Protein AF-A0A3D3I189-F1 (afdb_monomer_lite)

pLDDT: mean 90.24, std 12.53, range [39.72, 98.19]

Secondary structure (DSSP, 8-state):
--TTSSS-SS--EEEES-SSTTS--SEEEE--S---SSGGGG--EEEEEEEEEETTEEEEEEEE-

Structure (mmCIF, N/CA/C/O backbone):
data_AF-A0A3D3I189-F1
#
_entry.id   AF-A0A3D3I189-F1
#
loop_
_atom_site.group_PDB
_atom_site.id
_atom_site.type_symbol
_atom_site.label_atom_id
_atom_site.label_alt_id
_atom_site.label_comp_id
_atom_site.label_asym_id
_atom_site.label_entity_id
_atom_site.label_seq_id
_atom_site.pdbx_PDB_ins_code
_atom_site.Cartn_x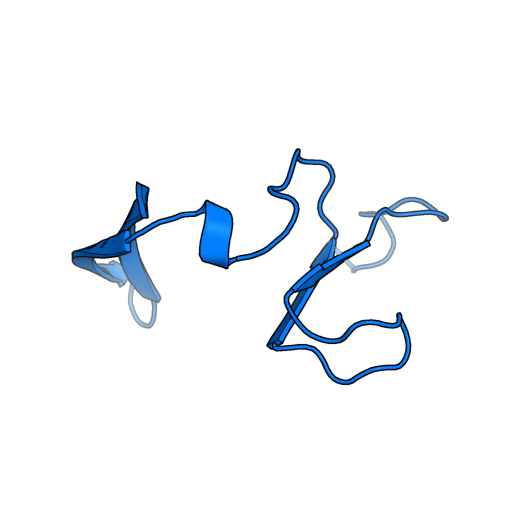
_atom_site.Cartn_y
_atom_site.Cartn_z
_atom_site.occupancy
_atom_site.B_iso_or_equiv
_atom_site.auth_seq_id
_atom_site.auth_comp_id
_atom_site.auth_asym_id
_atom_site.auth_atom_id
_atom_site.pdbx_PDB_model_num
ATOM 1 N N . ALA A 1 1 ? 13.066 -12.145 16.502 1.00 49.50 1 ALA A N 1
ATOM 2 C CA . ALA A 1 1 ? 13.819 -12.399 15.261 1.00 49.50 1 ALA A CA 1
ATOM 3 C C . ALA A 1 1 ? 14.658 -11.167 14.957 1.00 49.50 1 ALA A C 1
ATOM 5 O O . ALA A 1 1 ? 14.086 -10.108 14.719 1.00 49.50 1 ALA A O 1
ATOM 6 N N . LEU A 1 2 ? 15.985 -11.279 15.071 1.00 39.72 2 LEU A N 1
ATOM 7 C CA . LEU A 1 2 ? 16.913 -10.255 14.589 1.00 39.72 2 LEU A CA 1
ATOM 8 C C . LEU A 1 2 ? 16.817 -10.202 13.057 1.00 39.72 2 LEU A C 1
ATOM 10 O O . LEU A 1 2 ? 16.651 -11.230 12.408 1.00 39.72 2 LEU A O 1
ATOM 14 N N . PHE A 1 3 ? 16.914 -9.006 12.486 1.00 57.38 3 PHE A N 1
ATOM 15 C CA . PHE A 1 3 ? 16.649 -8.691 11.076 1.00 57.38 3 PHE A CA 1
ATOM 16 C C . PHE A 1 3 ? 17.460 -9.481 10.019 1.00 57.38 3 PHE A C 1
ATOM 18 O O . PHE A 1 3 ? 17.161 -9.350 8.837 1.00 57.38 3 PHE A O 1
ATOM 25 N N . GLY A 1 4 ? 18.447 -10.296 10.406 1.00 51.72 4 GLY A N 1
ATOM 26 C CA . GLY A 1 4 ? 19.364 -10.986 9.488 1.00 51.72 4 GLY A CA 1
ATOM 27 C C . GLY A 1 4 ? 18.848 -12.279 8.843 1.00 51.72 4 GLY A C 1
ATOM 28 O O . GLY A 1 4 ? 19.376 -12.675 7.816 1.00 51.72 4 GLY A O 1
ATOM 29 N N . GLU A 1 5 ? 17.817 -12.933 9.385 1.00 59.19 5 GLU A N 1
ATOM 30 C CA . GLU A 1 5 ? 17.395 -14.271 8.908 1.00 59.19 5 GLU A CA 1
ATOM 31 C C . GLU A 1 5 ? 16.178 -14.252 7.969 1.00 59.19 5 GLU A C 1
ATOM 33 O O . GLU A 1 5 ? 15.705 -15.298 7.529 1.00 59.19 5 GLU A O 1
ATOM 38 N N . LYS A 1 6 ? 15.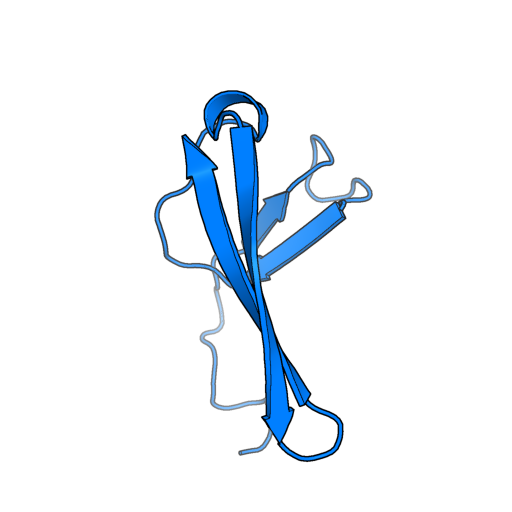604 -13.075 7.692 1.00 69.50 6 LYS A N 1
ATOM 39 C CA . LYS A 1 6 ? 14.263 -12.999 7.091 1.00 69.50 6 LYS A CA 1
ATOM 40 C C . LYS A 1 6 ? 14.252 -12.874 5.564 1.00 69.50 6 LYS A C 1
ATOM 42 O O . LYS A 1 6 ? 13.217 -13.145 4.958 1.00 69.50 6 LYS A O 1
ATOM 47 N N . TYR A 1 7 ? 15.357 -12.463 4.940 1.00 74.62 7 TYR A N 1
ATOM 48 C CA . TYR A 1 7 ? 15.406 -12.159 3.506 1.00 74.62 7 TYR A CA 1
ATOM 49 C C . TYR A 1 7 ? 16.663 -12.734 2.845 1.00 74.62 7 TYR A C 1
ATOM 51 O O . TYR A 1 7 ? 17.718 -12.788 3.465 1.00 74.62 7 TYR A O 1
ATOM 59 N N . ALA A 1 8 ? 16.535 -13.155 1.584 1.00 80.81 8 ALA A N 1
ATOM 60 C CA . ALA A 1 8 ? 17.649 -13.648 0.775 1.00 80.81 8 ALA A CA 1
ATOM 61 C C . ALA A 1 8 ? 18.584 -12.511 0.319 1.00 80.81 8 ALA A C 1
ATOM 63 O O . ALA A 1 8 ? 18.204 -11.340 0.350 1.00 80.81 8 ALA A O 1
ATOM 64 N N . ASP A 1 9 ? 19.759 -12.867 -0.212 1.00 86.50 9 ASP A N 1
ATOM 65 C CA . ASP A 1 9 ? 20.762 -11.913 -0.724 1.00 86.50 9 ASP A CA 1
ATOM 66 C C . ASP A 1 9 ? 20.230 -11.009 -1.846 1.00 86.50 9 ASP A C 1
ATOM 68 O O . ASP A 1 9 ? 20.701 -9.890 -2.053 1.00 86.50 9 ASP A O 1
ATOM 72 N N . ARG A 1 10 ? 19.234 -11.496 -2.597 1.00 88.50 10 ARG A N 1
ATOM 73 C CA . ARG A 1 10 ? 18.534 -10.733 -3.632 1.00 88.50 10 ARG A CA 1
ATOM 74 C C . ARG A 1 10 ? 17.041 -10.741 -3.360 1.00 88.50 10 ARG A C 1
ATOM 76 O O . ARG A 1 10 ? 16.415 -11.793 -3.254 1.00 88.50 10 ARG A O 1
ATOM 83 N N . VAL A 1 11 ? 16.469 -9.545 -3.326 1.00 90.62 11 VAL A N 1
ATOM 84 C CA . VAL A 1 11 ? 15.046 -9.306 -3.084 1.00 90.62 11 VAL A CA 1
ATOM 85 C C . VAL A 1 11 ? 14.460 -8.427 -4.177 1.00 90.62 11 VAL A C 1
ATOM 87 O O . VAL A 1 11 ? 15.157 -7.619 -4.794 1.00 90.62 11 VAL A O 1
ATOM 90 N N . ARG A 1 12 ? 13.155 -8.567 -4.408 1.00 92.50 12 ARG A N 1
ATOM 91 C CA . ARG A 1 12 ? 12.412 -7.667 -5.283 1.00 92.50 12 ARG A CA 1
ATOM 92 C C . ARG A 1 12 ? 11.895 -6.482 -4.478 1.00 92.50 12 ARG A C 1
ATOM 94 O O . ARG A 1 12 ? 11.143 -6.657 -3.522 1.00 92.50 12 ARG A O 1
ATOM 101 N N . VAL A 1 13 ? 12.272 -5.286 -4.913 1.00 92.06 13 VAL A N 1
ATOM 102 C CA . VAL A 1 13 ? 11.745 -4.022 -4.398 1.00 92.06 13 VAL A CA 1
ATOM 103 C C . VAL A 1 13 ? 10.744 -3.469 -5.406 1.00 92.06 13 VAL A C 1
ATOM 105 O O . VAL A 1 13 ? 11.015 -3.463 -6.607 1.00 92.06 13 VAL A O 1
ATOM 108 N N . VAL A 1 14 ? 9.605 -2.990 -4.919 1.00 93.81 14 VAL A N 1
ATOM 109 C CA . VAL A 1 14 ? 8.628 -2.235 -5.704 1.00 93.81 14 VAL A CA 1
ATOM 110 C C . VAL A 1 14 ? 8.604 -0.804 -5.198 1.00 93.81 14 VAL A C 1
ATOM 112 O O . VAL A 1 14 ? 8.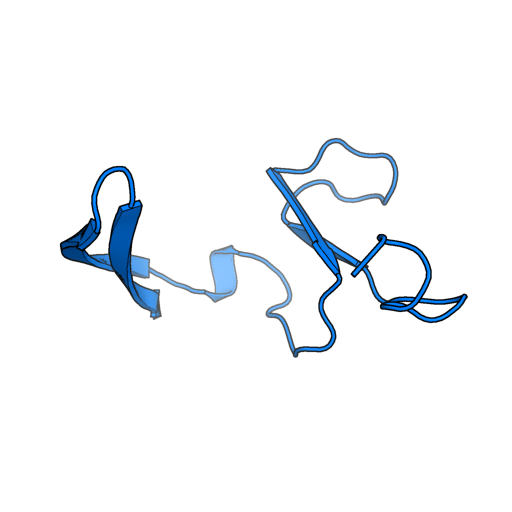585 -0.561 -3.993 1.00 93.81 14 VAL A O 1
ATOM 115 N N . GLN A 1 15 ? 8.618 0.139 -6.133 1.00 94.50 15 GLN A N 1
ATOM 116 C CA . GLN A 1 15 ? 8.628 1.567 -5.861 1.00 94.50 15 GLN A CA 1
ATOM 117 C C . GLN A 1 15 ? 7.370 2.208 -6.451 1.00 94.50 15 GLN A C 1
ATOM 119 O O . GLN A 1 15 ? 6.990 1.908 -7.582 1.00 94.50 15 GLN A O 1
ATOM 124 N N . ILE A 1 16 ? 6.725 3.077 -5.676 1.00 95.06 16 ILE A N 1
ATOM 125 C CA . ILE A 1 16 ? 5.534 3.829 -6.071 1.00 95.06 16 ILE A CA 1
ATOM 126 C C . ILE A 1 16 ? 5.905 5.315 -6.080 1.00 95.06 16 ILE A C 1
ATOM 128 O O . ILE A 1 16 ? 6.150 5.917 -5.032 1.00 95.06 16 ILE A O 1
ATOM 132 N N . GLY A 1 17 ? 5.941 5.906 -7.277 1.00 91.12 17 GLY A N 1
ATOM 133 C CA . GLY A 1 17 ? 6.479 7.251 -7.512 1.00 91.12 17 GLY A CA 1
ATOM 134 C C . GLY A 1 17 ? 7.994 7.259 -7.737 1.00 91.12 17 GLY A C 1
ATOM 135 O O . GLY A 1 17 ? 8.693 6.334 -7.333 1.00 91.12 17 GLY A O 1
ATOM 136 N N . GLY A 1 18 ? 8.498 8.300 -8.403 1.00 87.88 18 GLY A N 1
ATOM 137 C CA . GLY A 1 18 ? 9.860 8.313 -8.954 1.00 87.88 18 GLY A CA 1
ATOM 138 C C . GLY A 1 18 ? 9.960 7.444 -10.216 1.00 87.88 18 GLY A C 1
ATOM 139 O O . GLY A 1 18 ? 9.307 6.404 -10.308 1.00 87.88 18 GLY A O 1
ATOM 140 N N . MET A 1 19 ? 10.716 7.882 -11.224 1.00 82.75 19 MET A N 1
ATOM 141 C CA . MET A 1 19 ? 10.849 7.148 -12.494 1.00 82.75 19 MET A CA 1
ATOM 142 C C . MET A 1 19 ? 12.085 6.249 -12.514 1.00 82.75 19 MET A C 1
ATOM 144 O O . MET A 1 19 ? 12.127 5.272 -13.261 1.00 82.75 19 MET A O 1
ATOM 148 N N . LYS A 1 20 ? 13.078 6.565 -11.685 1.00 88.62 20 LYS A N 1
ATOM 149 C CA . LYS A 1 20 ? 14.334 5.836 -11.558 1.00 88.62 20 LYS A CA 1
ATOM 150 C C . LYS A 1 20 ? 14.545 5.327 -10.128 1.00 88.62 20 LYS A C 1
ATOM 152 O O . LYS A 1 20 ? 13.946 5.861 -9.191 1.00 88.62 20 LYS A O 1
ATOM 157 N N . PRO A 1 21 ? 15.387 4.296 -9.935 1.00 85.38 21 PRO A N 1
ATOM 158 C CA . PRO A 1 21 ? 15.676 3.745 -8.609 1.00 85.38 21 PRO A CA 1
ATOM 159 C C . PRO A 1 21 ? 16.268 4.748 -7.609 1.00 85.38 21 PRO A C 1
ATOM 161 O O . PRO A 1 21 ? 16.091 4.577 -6.406 1.00 85.38 21 PRO A O 1
ATOM 164 N N . GLU A 1 22 ? 16.996 5.751 -8.095 1.00 90.31 22 GLU A N 1
ATOM 165 C CA . GLU A 1 22 ? 17.601 6.821 -7.300 1.00 90.31 22 GLU A CA 1
ATOM 166 C C . GLU A 1 22 ? 16.640 7.975 -6.983 1.00 90.31 22 GLU A C 1
ATOM 168 O O . GLU A 1 22 ? 16.937 8.797 -6.114 1.00 90.31 22 GLU A O 1
ATOM 173 N N . ASP A 1 23 ? 15.497 8.043 -7.669 1.00 92.12 23 ASP A N 1
ATOM 174 C CA . ASP A 1 23 ? 14.536 9.121 -7.477 1.00 92.12 23 ASP A CA 1
ATOM 175 C C . ASP A 1 23 ? 13.838 8.998 -6.119 1.00 92.12 23 ASP A C 1
ATOM 177 O O . ASP A 1 23 ? 13.565 7.906 -5.607 1.00 92.12 23 ASP A O 1
ATOM 181 N N . ALA A 1 24 ? 13.453 10.146 -5.565 1.00 91.00 24 ALA A N 1
ATOM 182 C CA . ALA A 1 24 ? 12.550 10.171 -4.427 1.00 91.00 2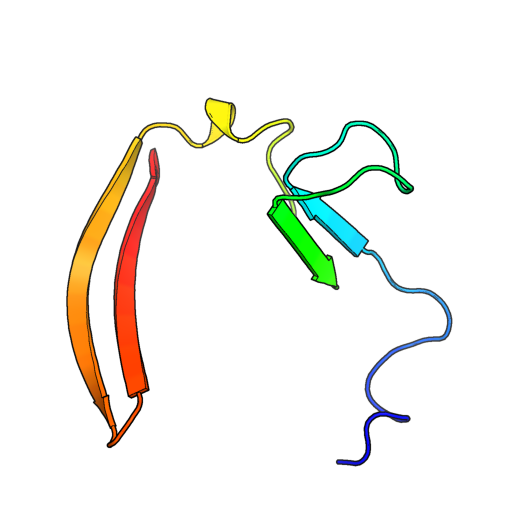4 ALA A CA 1
ATOM 183 C C . ALA A 1 24 ? 11.212 9.504 -4.803 1.00 91.00 24 ALA A C 1
ATOM 185 O O . ALA A 1 24 ? 10.606 9.816 -5.832 1.00 91.00 24 ALA A O 1
ATOM 186 N N . SER A 1 25 ? 10.741 8.598 -3.948 1.00 93.12 25 SER A N 1
ATOM 187 C CA . SER A 1 25 ? 9.483 7.868 -4.124 1.00 93.12 25 SER A CA 1
ATOM 188 C C . SER A 1 25 ? 8.524 8.137 -2.971 1.00 93.12 25 SER A C 1
ATOM 190 O O . SER A 1 25 ? 8.943 8.515 -1.879 1.00 93.12 25 SER A O 1
ATOM 192 N N . PHE A 1 26 ? 7.226 7.942 -3.211 1.00 94.50 26 PHE A N 1
ATOM 193 C CA . PHE A 1 26 ? 6.214 8.048 -2.157 1.00 94.50 26 PHE A CA 1
ATOM 194 C C . PHE A 1 26 ? 6.225 6.817 -1.248 1.00 94.50 26 PHE A C 1
ATOM 196 O O . PHE A 1 26 ? 6.010 6.937 -0.046 1.00 94.50 26 PHE A O 1
ATOM 203 N N . SER A 1 27 ? 6.461 5.635 -1.822 1.00 94.38 27 SER A N 1
ATOM 204 C CA . SER A 1 27 ? 6.635 4.385 -1.080 1.00 94.38 27 SER A CA 1
ATOM 205 C C . SER A 1 27 ? 7.608 3.456 -1.804 1.00 94.38 27 SER A C 1
ATOM 207 O O . SER A 1 27 ? 7.685 3.454 -3.037 1.00 94.38 27 SER A O 1
ATOM 209 N N . ARG A 1 28 ? 8.343 2.650 -1.032 1.00 93.25 28 ARG A N 1
ATOM 210 C CA . ARG A 1 28 ? 9.303 1.661 -1.525 1.00 93.25 28 ARG A CA 1
ATOM 211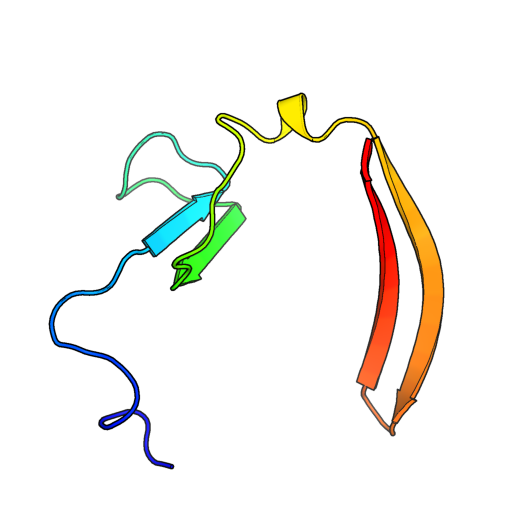 C C . ARG A 1 28 ? 9.325 0.457 -0.593 1.00 93.25 28 ARG A C 1
ATOM 213 O O . ARG A 1 28 ? 9.694 0.577 0.571 1.00 93.25 28 ARG A O 1
ATOM 220 N N . GLU A 1 29 ? 8.942 -0.703 -1.111 1.00 93.50 29 GLU A N 1
ATOM 221 C CA . GLU A 1 29 ? 8.677 -1.893 -0.298 1.00 93.50 29 GLU A CA 1
ATOM 222 C C . GLU A 1 29 ? 9.269 -3.163 -0.910 1.00 93.50 29 GLU A C 1
ATOM 224 O O . GLU A 1 29 ? 9.423 -3.285 -2.126 1.00 93.50 29 GLU A O 1
ATOM 229 N N . LEU A 1 30 ? 9.564 -4.145 -0.057 1.00 93.06 30 LEU A N 1
ATOM 230 C CA . LEU A 1 30 ? 9.894 -5.504 -0.480 1.00 93.06 30 LEU A CA 1
ATOM 231 C C . LEU A 1 30 ? 8.599 -6.256 -0.793 1.00 93.06 30 LEU A C 1
ATOM 233 O O . LEU A 1 30 ? 7.884 -6.660 0.121 1.00 93.06 30 LEU A O 1
ATOM 237 N N . CYS A 1 31 ? 8.296 -6.449 -2.077 1.00 92.88 31 CYS A N 1
ATOM 238 C CA . CYS A 1 31 ? 7.055 -7.088 -2.504 1.00 92.88 31 CYS A CA 1
ATOM 239 C C . CYS A 1 31 ? 7.282 -8.078 -3.653 1.00 92.88 31 CYS A C 1
ATOM 241 O O . CYS A 1 31 ? 7.872 -7.750 -4.685 1.00 92.88 31 CYS A O 1
ATOM 243 N N . GLY A 1 32 ? 6.767 -9.298 -3.488 1.00 92.81 32 GLY A N 1
ATOM 244 C CA . GLY A 1 32 ? 6.759 -10.350 -4.513 1.00 92.81 32 GLY A CA 1
ATOM 245 C C . GLY A 1 32 ? 5.467 -10.430 -5.336 1.00 92.81 32 GLY A C 1
ATOM 246 O O . GLY A 1 32 ? 5.385 -11.246 -6.246 1.00 92.81 32 GLY A O 1
ATOM 247 N N . GLY A 1 33 ? 4.458 -9.612 -5.023 1.00 95.50 33 GLY A N 1
ATOM 248 C CA . GLY A 1 33 ? 3.156 -9.622 -5.694 1.00 95.50 33 GLY A CA 1
ATOM 249 C C . GLY A 1 33 ? 3.151 -8.940 -7.067 1.00 95.50 33 GLY A C 1
ATOM 250 O O . GLY A 1 33 ? 4.122 -8.290 -7.472 1.00 95.50 33 GLY A O 1
ATOM 251 N N . ILE A 1 34 ? 2.027 -9.072 -7.774 1.00 96.12 34 ILE A N 1
ATOM 252 C CA . ILE A 1 34 ? 1.763 -8.402 -9.055 1.00 96.12 34 ILE A CA 1
ATOM 253 C C . ILE A 1 34 ? 1.270 -6.979 -8.780 1.00 96.12 34 ILE A C 1
ATOM 255 O O . ILE A 1 34 ? 0.446 -6.765 -7.895 1.00 96.12 34 ILE A O 1
ATOM 259 N N . HIS A 1 35 ? 1.775 -6.012 -9.543 1.00 96.12 35 HIS A N 1
ATOM 260 C CA . HIS A 1 35 ? 1.385 -4.607 -9.440 1.00 96.12 35 HIS A CA 1
ATOM 261 C C . HIS A 1 35 ? 0.872 -4.096 -10.785 1.00 96.12 35 HIS A C 1
ATOM 263 O O . HIS A 1 35 ? 1.279 -4.577 -11.843 1.00 96.12 35 HIS A O 1
ATOM 269 N N . VAL A 1 36 ? 0.001 -3.093 -10.725 1.00 96.44 36 VAL A N 1
ATOM 270 C CA . VAL A 1 36 ? -0.416 -2.305 -11.889 1.00 96.44 36 VAL A CA 1
ATOM 271 C C . VAL A 1 36 ? 0.749 -1.449 -12.421 1.00 96.44 36 VAL A C 1
ATOM 273 O O . VAL A 1 36 ? 1.661 -1.127 -11.656 1.00 96.44 36 VAL A O 1
ATOM 276 N N . PRO A 1 37 ? 0.738 -1.040 -13.705 1.00 93.44 37 PRO A N 1
ATOM 277 C CA . PRO A 1 37 ? 1.842 -0.277 -14.300 1.00 93.44 37 PRO A CA 1
ATOM 278 C C . PRO A 1 37 ? 1.989 1.153 -13.753 1.00 93.44 37 PRO A C 1
ATOM 280 O O . PRO A 1 37 ? 3.080 1.713 -13.790 1.00 93.44 37 PRO A O 1
ATOM 283 N N . ASN A 1 38 ? 0.909 1.764 -13.263 1.00 93.88 38 ASN A N 1
ATOM 284 C CA . ASN A 1 38 ? 0.923 3.069 -12.599 1.00 93.88 38 ASN A CA 1
ATOM 285 C C . ASN A 1 38 ? -0.277 3.198 -11.647 1.00 93.88 38 ASN A C 1
ATOM 287 O O . ASN A 1 38 ? -1.250 2.454 -11.762 1.00 93.88 38 ASN A O 1
ATOM 291 N N . THR A 1 39 ? -0.221 4.149 -10.712 1.00 94.50 39 THR A N 1
ATOM 292 C CA . THR A 1 39 ? -1.269 4.346 -9.695 1.00 94.50 39 THR A CA 1
ATOM 293 C C . THR A 1 39 ? -2.616 4.761 -10.282 1.00 94.50 39 THR A C 1
ATOM 295 O O . THR A 1 39 ? -3.645 4.437 -9.700 1.00 94.50 39 THR A O 1
ATOM 298 N N . GLY A 1 40 ? -2.635 5.414 -11.449 1.00 95.50 40 GLY A N 1
ATOM 299 C CA . GLY A 1 40 ? -3.873 5.779 -12.143 1.00 95.50 40 GLY A CA 1
ATOM 300 C C . GLY A 1 40 ? -4.705 4.566 -12.565 1.00 95.50 40 GLY A C 1
ATOM 301 O O . GLY A 1 40 ? -5.930 4.630 -12.551 1.00 95.50 40 GLY A O 1
ATOM 302 N N . ALA A 1 41 ? -4.060 3.431 -12.849 1.00 97.50 41 ALA A N 1
ATOM 303 C CA . ALA A 1 41 ? -4.740 2.182 -13.192 1.00 97.50 41 ALA A CA 1
ATOM 304 C C . ALA A 1 41 ? -5.466 1.511 -12.005 1.00 97.50 41 ALA A C 1
ATOM 306 O O . ALA A 1 41 ? -6.185 0.541 -12.216 1.00 97.50 41 ALA A O 1
ATOM 307 N N . ILE A 1 42 ? -5.285 1.997 -10.768 1.00 97.19 42 ILE A N 1
ATOM 308 C CA . ILE A 1 42 ? -5.995 1.494 -9.576 1.00 97.19 42 ILE A CA 1
ATOM 309 C C . ILE A 1 42 ? -7.450 1.993 -9.536 1.00 97.19 42 ILE A C 1
ATOM 311 O O . ILE A 1 42 ? -8.291 1.352 -8.910 1.00 97.19 42 ILE A O 1
ATOM 315 N N . GLY A 1 43 ? -7.750 3.126 -10.181 1.00 97.25 43 GLY A N 1
ATOM 316 C CA . GLY A 1 43 ? -9.066 3.762 -10.106 1.00 97.25 43 GLY A CA 1
ATOM 317 C C . GLY A 1 43 ? -9.295 4.521 -8.795 1.00 97.25 43 GLY A C 1
ATOM 318 O O . GLY A 1 43 ? -8.359 5.022 -8.163 1.00 97.25 43 GLY A O 1
ATOM 319 N N . GLN A 1 44 ? -10.558 4.651 -8.387 1.00 97.19 44 GLN A N 1
ATOM 320 C CA . GLN A 1 44 ? -10.922 5.379 -7.177 1.00 97.19 44 GLN A CA 1
ATOM 321 C C . GLN A 1 44 ? -10.531 4.569 -5.939 1.00 97.19 44 GLN A C 1
ATOM 323 O O . GLN A 1 44 ? -10.975 3.443 -5.759 1.00 97.19 44 GLN A O 1
ATOM 328 N N . PHE A 1 45 ? -9.788 5.174 -5.013 1.00 97.12 45 PHE A N 1
ATOM 329 C CA . PHE A 1 45 ? -9.556 4.602 -3.687 1.00 97.12 45 PHE A CA 1
ATOM 330 C C . PHE A 1 45 ? -10.548 5.186 -2.674 1.00 97.12 45 PHE A C 1
ATOM 332 O O . PHE A 1 45 ? -10.604 6.403 -2.486 1.00 97.12 45 PHE A O 1
ATOM 339 N N . ARG A 1 46 ? -11.339 4.335 -2.008 1.00 97.69 46 ARG A N 1
ATOM 340 C CA . ARG A 1 46 ? -12.337 4.762 -1.013 1.00 97.69 46 ARG A CA 1
ATOM 341 C C . ARG A 1 46 ? -12.172 4.004 0.299 1.00 97.69 46 ARG A C 1
ATOM 343 O O . ARG A 1 46 ? -12.274 2.778 0.334 1.00 97.69 46 ARG A O 1
ATOM 350 N N . ILE A 1 47 ? -12.031 4.751 1.393 1.00 98.12 47 ILE A N 1
ATOM 351 C CA . ILE A 1 47 ? -12.094 4.210 2.755 1.00 98.12 47 ILE A CA 1
ATOM 352 C C . ILE A 1 47 ? -13.540 3.817 3.074 1.00 98.12 47 ILE A C 1
ATOM 354 O O . ILE A 1 47 ? -14.470 4.599 2.882 1.00 98.12 47 ILE A O 1
ATOM 358 N N . ARG A 1 48 ? -13.724 2.582 3.540 1.00 98.06 48 ARG A N 1
ATOM 359 C CA . ARG A 1 48 ? -15.012 2.004 3.937 1.00 98.06 48 ARG A CA 1
ATOM 360 C C . ARG A 1 48 ? -15.236 2.109 5.437 1.00 98.06 48 ARG A C 1
ATOM 362 O O . ARG A 1 48 ? -16.323 2.494 5.853 1.00 98.06 48 ARG A O 1
ATOM 369 N N . HIS A 1 49 ? -14.226 1.755 6.228 1.00 97.75 49 HIS A N 1
ATOM 370 C CA . HIS A 1 49 ? -14.290 1.814 7.683 1.00 97.75 49 HIS A CA 1
ATOM 371 C C . HIS A 1 49 ? -12.937 2.218 8.264 1.00 97.75 49 HIS A C 1
ATOM 373 O O . HIS A 1 49 ? -11.884 1.849 7.744 1.00 97.75 49 HIS A O 1
ATOM 379 N N . GLU A 1 50 ? -12.982 2.929 9.382 1.00 97.69 50 GLU A N 1
ATOM 380 C CA . GLU A 1 50 ? -11.832 3.265 10.213 1.00 97.69 50 GLU A CA 1
ATOM 381 C C . GLU A 1 50 ? -12.205 2.993 11.672 1.00 97.69 50 GLU A C 1
ATOM 383 O O . GLU A 1 50 ? -13.323 3.289 12.094 1.00 97.69 50 GLU A O 1
ATOM 388 N N . GLY A 1 51 ? -11.299 2.389 12.440 1.00 96.56 51 GLY A N 1
ATOM 389 C CA . GLY A 1 51 ? -11.561 2.069 13.839 1.00 96.56 51 GLY A CA 1
ATOM 390 C C . GLY A 1 51 ? -10.316 1.667 14.620 1.00 96.56 51 GLY A C 1
ATOM 391 O O . GLY A 1 51 ? -9.239 1.457 14.057 1.00 96.56 51 GLY A O 1
ATOM 392 N N . SER A 1 52 ? -10.470 1.554 15.938 1.00 96.50 52 SER A N 1
ATOM 393 C CA . SER A 1 52 ? -9.424 1.044 16.827 1.00 96.50 52 SER A CA 1
ATOM 394 C C . SER A 1 52 ? -9.359 -0.480 16.748 1.00 96.50 52 SER A C 1
ATOM 396 O O . SER A 1 52 ? -10.382 -1.150 16.879 1.00 96.50 52 SER A O 1
ATOM 398 N N . ALA A 1 53 ? -8.163 -1.029 16.529 1.00 96.06 53 ALA A N 1
ATOM 399 C CA . ALA A 1 53 ? -7.928 -2.473 16.615 1.00 96.06 53 ALA A CA 1
ATOM 400 C C . ALA A 1 53 ? -7.317 -2.883 17.966 1.00 96.06 53 ALA A C 1
ATOM 402 O O . ALA A 1 53 ? -7.527 -4.008 18.408 1.00 96.06 53 ALA A O 1
ATOM 403 N N . ALA A 1 54 ? -6.559 -1.982 18.597 1.00 97.00 54 ALA A N 1
ATOM 404 C CA . ALA A 1 54 ? -5.969 -2.110 19.928 1.00 97.00 54 ALA A CA 1
ATOM 405 C C . ALA A 1 54 ? -5.490 -0.725 20.402 1.00 97.00 54 ALA A C 1
ATOM 407 O O . ALA A 1 54 ? -5.521 0.243 19.639 1.00 97.00 54 ALA A O 1
ATOM 408 N N . SER A 1 55 ? -4.995 -0.622 21.640 1.00 96.94 55 SER A N 1
ATOM 409 C CA . SER A 1 55 ? -4.371 0.617 22.126 1.00 96.94 55 SER A CA 1
ATOM 410 C C . SER A 1 55 ? -3.217 1.042 21.207 1.00 96.94 55 SER A C 1
ATOM 412 O O . SER A 1 55 ? -2.307 0.257 20.948 1.00 96.94 55 SER A O 1
ATOM 414 N N . GLY A 1 56 ? -3.289 2.263 20.670 1.00 96.38 56 GLY A N 1
ATOM 415 C CA . GLY A 1 56 ? -2.303 2.805 19.727 1.00 96.38 56 GLY A CA 1
ATOM 416 C C . GLY A 1 56 ? -2.366 2.240 18.300 1.00 96.38 56 GLY A C 1
ATOM 417 O O . GLY A 1 56 ? -1.542 2.627 17.475 1.00 96.38 56 GLY A O 1
ATOM 418 N N . ILE A 1 57 ? -3.323 1.358 17.976 1.00 97.50 57 ILE A N 1
ATOM 419 C CA . ILE A 1 57 ? -3.431 0.728 16.651 1.00 97.50 57 ILE A CA 1
ATOM 420 C C . ILE A 1 57 ? -4.744 1.104 15.973 1.00 97.50 57 ILE A C 1
ATOM 422 O O . ILE A 1 57 ? -5.838 0.822 16.469 1.00 97.50 57 ILE A O 1
ATOM 426 N N . ARG A 1 58 ? -4.622 1.650 14.762 1.00 97.25 58 ARG A N 1
ATOM 427 C CA 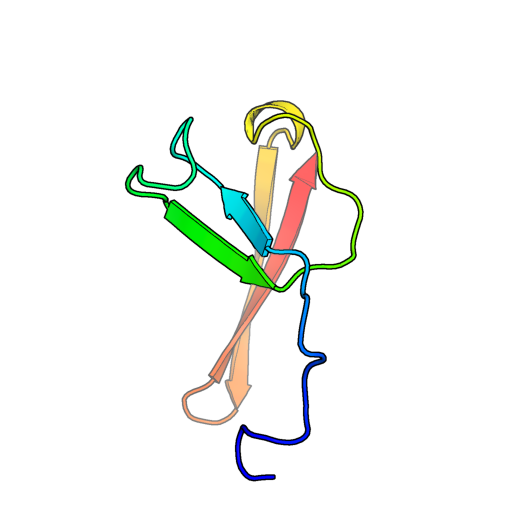. ARG A 1 58 ? -5.742 2.040 13.906 1.00 97.25 58 ARG A CA 1
ATOM 428 C C . ARG A 1 58 ? -5.868 1.106 12.708 1.00 97.25 58 ARG A C 1
ATOM 430 O O . ARG A 1 58 ? -4.895 0.890 11.990 1.00 97.25 58 ARG A O 1
ATOM 437 N N . ARG A 1 59 ? -7.068 0.577 12.470 1.00 97.56 59 ARG A N 1
ATOM 438 C CA . ARG A 1 59 ? -7.393 -0.232 11.290 1.00 97.56 59 ARG A CA 1
ATOM 439 C C . ARG A 1 59 ? -8.233 0.581 10.319 1.00 97.56 59 ARG A C 1
ATOM 441 O O . ARG A 1 59 ? -9.263 1.127 10.699 1.00 97.56 59 ARG A O 1
ATOM 448 N N . ILE A 1 60 ? -7.805 0.587 9.062 1.00 97.81 60 ILE A N 1
ATOM 449 C CA . ILE A 1 60 ? -8.523 1.182 7.937 1.00 97.81 60 ILE A CA 1
ATOM 450 C C . ILE A 1 60 ? -8.845 0.053 6.960 1.00 97.81 60 ILE A C 1
ATOM 452 O O . ILE A 1 60 ? -7.963 -0.730 6.612 1.00 97.81 60 ILE A O 1
ATOM 456 N N . THR A 1 61 ? -10.100 -0.047 6.528 1.00 98.00 61 THR A N 1
ATOM 457 C CA . THR A 1 61 ? -10.503 -0.907 5.410 1.00 98.00 61 THR A CA 1
ATOM 458 C C . THR A 1 61 ? -10.933 -0.033 4.245 1.00 98.00 61 THR A C 1
ATOM 460 O O . THR A 1 61 ? -11.617 0.976 4.423 1.00 98.00 61 THR A O 1
ATOM 463 N N . ALA A 1 62 ? -10.513 -0.399 3.041 1.00 98.12 62 ALA A N 1
ATOM 464 C CA . ALA A 1 62 ? -10.747 0.382 1.838 1.00 98.12 62 ALA A CA 1
ATOM 465 C C . ALA A 1 62 ? -10.997 -0.537 0.644 1.00 98.12 62 ALA A C 1
ATOM 467 O O . ALA A 1 62 ? -10.671 -1.723 0.678 1.00 98.12 62 ALA A O 1
ATOM 468 N N . VAL A 1 63 ? -11.587 0.033 -0.399 1.00 98.19 63 VAL A N 1
ATOM 469 C CA . VAL A 1 63 ? -11.780 -0.608 -1.701 1.00 98.19 63 VAL A CA 1
ATOM 470 C C . VAL A 1 63 ? -11.176 0.276 -2.787 1.00 98.19 63 VAL A C 1
ATOM 472 O O . VAL A 1 63 ? -11.129 1.501 -2.633 1.00 98.19 63 VAL A O 1
ATOM 475 N N . CYS A 1 64 ? -10.725 -0.348 -3.870 1.00 97.38 64 CYS A N 1
ATOM 476 C CA . CYS A 1 64 ? -10.267 0.323 -5.080 1.00 97.38 64 CYS A CA 1
ATOM 477 C C . CYS A 1 64 ? -10.952 -0.249 -6.325 1.00 97.38 64 CYS A C 1
ATOM 479 O O . CYS A 1 64 ? -11.376 -1.408 -6.314 1.00 97.38 64 CYS A O 1
ATOM 481 N N . GLY A 1 65 ? -11.078 0.580 -7.361 1.00 94.88 65 GLY A N 1
ATOM 482 C CA . GLY A 1 65 ? -11.695 0.247 -8.646 1.00 94.88 65 GLY A CA 1
ATOM 483 C C . GLY A 1 65 ? -12.149 1.478 -9.411 1.00 94.88 65 GLY A C 1
ATOM 484 O O . GLY A 1 65 ? -12.400 2.525 -8.767 1.00 94.88 65 GLY A O 1
#

Sequence (65 aa):
ALFGEKYADRVRVVQIGGMKPEDASFSRELCGGIHVPNTGAIGQFRIRHEGSAASGIRRITAVCG

Radius of gyration: 15.83 Å; chains: 1; bounding box: 36×24×36 Å

Foldseek 3Di:
DPPPPPDDPDFDKDFADDPDPPDDGPDIDGDPDDDDPHPVVQADKAWDDWDDPDVVDIDIDIHTD